Protein AF-A0A254NSJ6-F1 (afdb_monomer_lite)

Radius of gyration: 25.19 Å; chains: 1; bounding box: 28×19×90 Å

Sequence (75 aa):
MTGHESGSARFRPQHAVQVPAAMAERELFLQEEIRLLRAQMEETFRREQSFTAAAVVEISSRLDLKINEYMQLAR

Structure (mmCIF, N/CA/C/O backbone):
data_AF-A0A254NSJ6-F1
#
_entry.id   AF-A0A254NSJ6-F1
#
loop_
_atom_site.group_PDB
_atom_site.id
_atom_site.type_symbol
_atom_site.label_atom_id
_atom_site.label_alt_id
_atom_site.label_comp_id
_atom_site.label_asym_id
_atom_site.label_entity_id
_atom_site.label_seq_id
_atom_site.pdbx_PDB_ins_code
_atom_site.Cartn_x
_atom_site.Cartn_y
_atom_site.Cartn_z
_atom_site.occupancy
_atom_site.B_iso_or_equiv
_atom_site.auth_seq_id
_atom_site.auth_comp_id
_atom_site.auth_asym_id
_atom_site.auth_atom_id
_atom_site.pdbx_PDB_model_num
ATOM 1 N N . MET A 1 1 ? 14.210 -11.146 -74.289 1.00 39.22 1 MET A N 1
ATOM 2 C CA . MET A 1 1 ? 15.207 -10.701 -73.295 1.00 39.22 1 MET A CA 1
ATOM 3 C C . MET A 1 1 ? 14.459 -9.811 -72.305 1.00 39.22 1 MET A C 1
ATOM 5 O O . MET A 1 1 ? 14.013 -8.756 -72.722 1.00 39.22 1 MET A O 1
ATOM 9 N N . THR A 1 2 ? 13.908 -10.366 -71.214 1.00 45.72 2 THR A N 1
ATOM 10 C CA . THR A 1 2 ? 14.528 -10.473 -69.859 1.00 45.72 2 THR A CA 1
ATOM 11 C C . THR A 1 2 ? 14.839 -9.091 -69.268 1.00 45.72 2 THR A C 1
ATOM 13 O O . THR A 1 2 ? 15.588 -8.362 -69.901 1.00 45.72 2 THR A O 1
ATOM 16 N N . GLY A 1 3 ? 14.364 -8.647 -68.099 1.00 49.00 3 GLY A N 1
ATOM 17 C CA . GLY A 1 3 ? 13.541 -9.219 -67.018 1.00 49.00 3 GLY A CA 1
ATOM 18 C C . GLY A 1 3 ? 12.572 -8.140 -66.487 1.00 49.00 3 GLY A C 1
ATOM 19 O O . GLY A 1 3 ? 12.696 -6.977 -66.849 1.00 49.00 3 GLY A O 1
ATOM 20 N N . HIS A 1 4 ? 11.438 -8.469 -65.872 1.00 48.19 4 HIS A N 1
ATOM 21 C CA . HIS A 1 4 ? 11.254 -9.041 -64.532 1.00 48.19 4 HIS A CA 1
ATOM 22 C C . HIS A 1 4 ? 11.778 -8.144 -63.389 1.00 48.19 4 HIS A C 1
ATOM 24 O O . HIS A 1 4 ? 12.965 -7.848 -63.324 1.00 48.19 4 HIS A O 1
ATOM 30 N N . GLU A 1 5 ? 10.842 -7.854 -62.469 1.00 47.03 5 GLU A N 1
ATOM 31 C CA . GLU A 1 5 ? 11.004 -7.517 -61.039 1.00 47.03 5 GLU A CA 1
ATOM 32 C C . GLU A 1 5 ? 11.549 -6.101 -60.725 1.00 47.03 5 GLU A C 1
ATOM 34 O O . GLU A 1 5 ? 12.431 -5.584 -61.385 1.00 47.03 5 GLU A O 1
ATOM 39 N N . SER A 1 6 ? 11.069 -5.338 -59.744 1.00 51.16 6 SER A N 1
ATOM 40 C CA . SER A 1 6 ? 10.300 -5.668 -58.551 1.00 51.16 6 SER A CA 1
ATOM 41 C C . SER A 1 6 ? 9.539 -4.435 -58.070 1.00 51.16 6 SER A C 1
ATOM 43 O O . SER A 1 6 ? 10.086 -3.333 -58.002 1.00 51.16 6 SER A O 1
ATOM 45 N N . GLY A 1 7 ? 8.296 -4.641 -57.639 1.00 57.84 7 GLY A N 1
ATOM 46 C CA . GLY A 1 7 ? 7.621 -3.712 -56.747 1.00 57.84 7 GLY A CA 1
ATOM 47 C C . GLY A 1 7 ? 8.350 -3.676 -55.407 1.00 57.84 7 GLY A C 1
ATOM 48 O O . GLY A 1 7 ? 8.258 -4.612 -54.621 1.00 57.84 7 GLY A O 1
ATOM 49 N N . SER A 1 8 ? 9.055 -2.586 -55.110 1.00 46.75 8 SER A N 1
ATOM 50 C CA . SER A 1 8 ? 9.456 -2.291 -53.734 1.00 46.75 8 SER A CA 1
ATOM 51 C C . SER A 1 8 ? 8.268 -1.691 -52.993 1.00 46.75 8 SER A C 1
ATOM 53 O O . SER A 1 8 ? 8.172 -0.481 -52.789 1.00 46.75 8 SER A O 1
ATOM 55 N N . ALA A 1 9 ? 7.361 -2.565 -52.556 1.00 53.69 9 ALA A N 1
ATOM 56 C CA . ALA A 1 9 ? 6.568 -2.297 -51.370 1.00 53.69 9 ALA A CA 1
ATOM 57 C C . ALA A 1 9 ? 7.560 -2.030 -50.229 1.00 53.69 9 ALA A C 1
ATOM 59 O O . ALA A 1 9 ? 8.178 -2.949 -49.693 1.00 53.69 9 ALA A O 1
ATOM 60 N N . ARG A 1 10 ? 7.780 -0.753 -49.899 1.00 53.72 10 ARG A N 1
ATOM 61 C CA . ARG A 1 10 ? 8.479 -0.372 -48.673 1.00 53.72 10 ARG A CA 1
ATOM 62 C C . ARG A 1 10 ? 7.617 -0.859 -47.519 1.00 53.72 10 ARG A C 1
ATOM 64 O O . ARG A 1 10 ? 6.632 -0.223 -47.151 1.00 53.72 10 ARG A O 1
ATOM 71 N N . PHE A 1 11 ? 7.983 -2.022 -46.996 1.00 54.34 11 PHE A N 1
ATOM 72 C CA . PHE A 1 11 ? 7.509 -2.546 -45.731 1.00 54.34 11 PHE A CA 1
ATOM 73 C C . PHE A 1 11 ? 7.581 -1.421 -44.696 1.00 54.34 11 PHE A C 1
ATOM 75 O O . PHE A 1 11 ? 8.659 -0.944 -44.343 1.00 54.34 11 PHE A O 1
ATOM 82 N N . ARG A 1 12 ? 6.411 -0.961 -44.244 1.00 53.94 12 ARG A N 1
ATOM 83 C CA . ARG A 1 12 ? 6.302 -0.168 -43.022 1.00 53.94 12 ARG A CA 1
ATOM 84 C C . ARG A 1 12 ? 6.773 -1.080 -41.891 1.00 53.94 12 ARG A C 1
ATOM 86 O O . ARG A 1 12 ? 6.158 -2.135 -41.724 1.00 53.94 12 ARG A O 1
ATOM 93 N N . PRO A 1 13 ? 7.780 -0.709 -41.088 1.00 48.22 13 PRO A N 1
ATOM 94 C CA . PRO A 1 13 ? 7.944 -1.342 -39.795 1.00 48.22 13 PRO A CA 1
ATOM 95 C C . PRO A 1 13 ? 6.776 -0.859 -38.927 1.00 48.22 13 PRO A C 1
ATOM 97 O O . PRO A 1 13 ? 6.843 0.174 -38.268 1.00 48.22 13 PRO A O 1
ATOM 100 N N . GLN A 1 14 ? 5.643 -1.555 -39.003 1.00 54.41 14 GLN A N 1
ATOM 101 C CA . GLN A 1 14 ? 4.667 -1.510 -37.925 1.00 54.41 14 GLN A CA 1
ATOM 102 C C . GLN A 1 14 ? 5.277 -2.328 -36.787 1.00 54.41 14 GLN A C 1
ATOM 104 O O . GLN A 1 14 ? 5.788 -3.417 -37.030 1.00 54.41 14 GLN A O 1
ATOM 109 N N . HIS A 1 15 ? 5.216 -1.792 -35.571 1.00 53.97 15 HIS A N 1
ATOM 110 C CA . HIS A 1 15 ? 5.688 -2.414 -34.330 1.00 53.97 15 HIS A CA 1
ATOM 111 C C . HIS A 1 15 ? 7.188 -2.266 -34.042 1.00 53.97 15 HIS A C 1
ATOM 113 O O . HIS A 1 15 ? 7.913 -3.234 -33.836 1.00 53.97 15 HIS A O 1
ATOM 119 N N . ALA A 1 16 ? 7.631 -1.016 -33.871 1.00 49.16 16 ALA A N 1
ATOM 120 C CA . ALA A 1 16 ? 8.561 -0.764 -32.775 1.00 49.16 16 ALA A CA 1
ATOM 121 C C . ALA A 1 16 ? 7.835 -1.154 -31.476 1.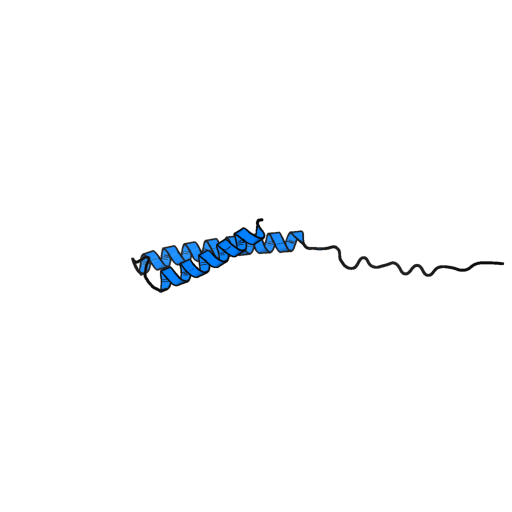00 49.16 16 ALA A C 1
ATOM 123 O O . ALA A 1 16 ? 6.824 -0.555 -31.109 1.00 49.16 16 ALA A O 1
ATOM 124 N N . VAL A 1 17 ? 8.298 -2.227 -30.849 1.00 55.41 17 VAL A N 1
ATOM 125 C CA . VAL A 1 17 ? 7.823 -2.747 -29.568 1.00 55.41 17 VAL A CA 1
ATOM 126 C C . VAL A 1 17 ? 8.088 -1.676 -28.496 1.00 55.41 17 VAL A C 1
ATOM 128 O O . VAL A 1 17 ? 9.172 -1.613 -27.927 1.00 55.41 17 VAL A O 1
ATOM 131 N N . GLN A 1 18 ? 7.115 -0.794 -28.239 1.00 54.28 18 GLN A N 1
ATOM 132 C CA . GLN A 1 18 ? 7.158 0.244 -27.188 1.00 54.28 18 GLN A CA 1
ATOM 133 C C . GLN A 1 18 ? 6.934 -0.336 -25.775 1.00 54.28 18 GLN A C 1
ATOM 135 O O . GLN A 1 18 ? 6.249 0.249 -24.945 1.00 54.28 18 GLN A O 1
ATOM 140 N N . VAL A 1 19 ? 7.469 -1.519 -25.484 1.00 56.31 19 VAL A N 1
ATOM 141 C CA . VAL A 1 19 ? 7.181 -2.234 -24.230 1.00 56.31 19 VAL A CA 1
ATOM 142 C C . VAL A 1 19 ? 7.907 -1.680 -22.986 1.00 56.31 19 VAL A C 1
ATOM 144 O O . VAL A 1 19 ? 7.288 -1.693 -21.924 1.00 56.31 19 VAL A O 1
ATOM 147 N N . PRO A 1 20 ? 9.141 -1.127 -23.036 1.00 60.97 20 PRO A N 1
ATOM 148 C CA . PRO A 1 20 ? 9.843 -0.777 -21.796 1.00 60.97 20 PRO A CA 1
ATOM 149 C C . PRO A 1 20 ? 9.282 0.464 -21.078 1.00 60.97 20 PRO A C 1
ATOM 151 O O . PRO A 1 20 ? 9.277 0.500 -19.851 1.00 60.97 20 PRO A O 1
ATOM 154 N N . ALA A 1 21 ? 8.760 1.458 -21.807 1.00 67.56 21 ALA A N 1
ATOM 155 C CA . ALA A 1 21 ? 8.193 2.664 -21.193 1.00 67.56 21 ALA A CA 1
ATOM 156 C C . ALA A 1 21 ? 6.890 2.367 -20.430 1.00 67.56 21 ALA A C 1
ATOM 158 O O . ALA A 1 21 ? 6.720 2.821 -19.303 1.00 67.56 21 ALA A O 1
ATOM 159 N N . ALA A 1 22 ? 6.018 1.527 -20.994 1.00 74.00 22 ALA A N 1
ATOM 160 C CA . ALA A 1 22 ? 4.756 1.146 -20.361 1.00 74.00 22 ALA A CA 1
ATOM 161 C C . ALA A 1 22 ? 4.960 0.332 -19.068 1.00 74.00 22 ALA A C 1
ATOM 163 O O . ALA A 1 22 ? 4.178 0.458 -18.126 1.00 74.00 22 ALA A O 1
ATOM 164 N N . MET A 1 23 ? 6.017 -0.487 -18.998 1.00 77.50 23 MET A N 1
ATOM 165 C CA . MET A 1 23 ? 6.362 -1.212 -17.769 1.00 77.50 23 MET A CA 1
ATOM 166 C C . MET A 1 23 ? 6.865 -0.270 -16.671 1.00 77.50 23 MET A C 1
ATOM 168 O O . MET A 1 23 ? 6.417 -0.389 -15.535 1.00 77.50 23 MET A O 1
ATOM 172 N N . ALA A 1 24 ? 7.717 0.702 -17.014 1.00 85.12 24 ALA A N 1
ATOM 173 C CA . ALA A 1 24 ? 8.187 1.715 -16.068 1.00 85.12 24 ALA A CA 1
ATOM 174 C C . ALA A 1 24 ? 7.045 2.624 -15.575 1.00 85.12 24 ALA A C 1
ATOM 176 O O . ALA A 1 24 ? 6.953 2.925 -14.388 1.00 85.12 24 ALA A O 1
ATOM 177 N N . GLU A 1 25 ? 6.123 3.019 -16.458 1.00 88.94 25 GLU A N 1
ATOM 178 C CA . GLU A 1 25 ? 4.914 3.761 -16.074 1.00 88.94 25 GLU A CA 1
ATOM 179 C C . GLU A 1 25 ? 4.032 2.951 -15.118 1.00 88.94 25 GLU A C 1
ATOM 181 O O . GLU A 1 25 ? 3.522 3.491 -14.133 1.00 88.94 25 GLU A O 1
ATOM 186 N N . ARG A 1 26 ? 3.879 1.642 -15.367 1.00 89.69 26 ARG A N 1
ATOM 187 C CA . ARG A 1 26 ? 3.125 0.758 -14.474 1.00 89.69 26 ARG A CA 1
ATOM 188 C C . ARG A 1 26 ? 3.807 0.602 -13.117 1.00 89.69 26 ARG A C 1
ATOM 190 O O . ARG A 1 26 ? 3.116 0.614 -12.103 1.00 89.69 26 ARG A O 1
ATOM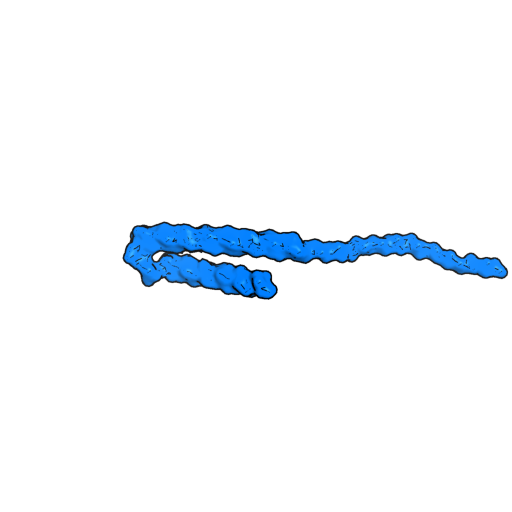 197 N N . GLU A 1 27 ? 5.130 0.487 -13.089 1.00 91.56 27 GLU A N 1
ATOM 198 C CA . GLU A 1 27 ? 5.913 0.417 -11.855 1.00 91.56 27 GLU A CA 1
ATOM 199 C C . GLU A 1 27 ? 5.737 1.687 -11.011 1.00 91.56 27 GLU A C 1
ATOM 201 O O . GLU A 1 27 ? 5.378 1.598 -9.836 1.00 91.56 27 GLU A O 1
ATOM 206 N N . LEU A 1 28 ? 5.896 2.865 -11.623 1.00 92.69 28 LEU A N 1
ATOM 207 C CA . LEU A 1 28 ? 5.699 4.159 -10.963 1.00 92.69 28 LEU A CA 1
ATOM 208 C C . LEU A 1 28 ? 4.272 4.318 -10.427 1.00 92.69 28 LEU A C 1
ATOM 210 O O . LEU A 1 28 ? 4.076 4.777 -9.301 1.00 92.69 28 LEU A O 1
ATOM 214 N N . PHE A 1 29 ? 3.272 3.903 -11.207 1.00 94.31 29 PHE A N 1
ATOM 215 C CA . PHE A 1 29 ? 1.876 3.930 -10.778 1.00 94.31 29 PHE A CA 1
ATOM 216 C C . PHE A 1 29 ? 1.641 3.052 -9.542 1.00 94.31 29 PHE A C 1
ATOM 218 O O . PHE A 1 29 ? 1.008 3.491 -8.582 1.00 94.31 29 PHE A O 1
ATOM 225 N N . LEU A 1 30 ? 2.188 1.834 -9.532 1.00 95.12 30 LEU A N 1
ATOM 226 C CA . LEU A 1 30 ? 2.068 0.926 -8.392 1.00 95.12 30 LEU A CA 1
ATOM 227 C C . LEU A 1 30 ? 2.779 1.470 -7.149 1.00 95.12 30 LEU A C 1
ATOM 229 O O . LEU A 1 30 ? 2.238 1.357 -6.050 1.00 95.12 30 LEU A O 1
ATOM 233 N N . GLN A 1 31 ? 3.950 2.095 -7.302 1.00 95.19 31 GLN A N 1
ATOM 234 C CA . GLN A 1 31 ? 4.650 2.743 -6.187 1.00 95.19 31 GLN A CA 1
ATOM 235 C C . GLN A 1 31 ? 3.809 3.858 -5.557 1.00 95.19 31 GLN A C 1
ATOM 237 O O . GLN A 1 31 ? 3.711 3.929 -4.328 1.00 95.19 31 GLN A O 1
ATOM 242 N N . GLU A 1 32 ? 3.167 4.694 -6.375 1.00 96.81 32 GLU A N 1
ATOM 243 C CA . GLU A 1 32 ? 2.307 5.766 -5.873 1.00 96.81 32 GLU A CA 1
ATOM 244 C C . GLU A 1 32 ? 1.042 5.210 -5.204 1.00 96.81 32 GLU A C 1
ATOM 246 O O . GLU A 1 32 ? 0.708 5.624 -4.094 1.00 96.81 32 GLU A O 1
ATOM 251 N N . GLU A 1 33 ? 0.381 4.207 -5.794 1.00 97.06 33 GLU A N 1
ATOM 252 C CA . GLU A 1 33 ? -0.769 3.551 -5.156 1.00 97.06 33 GLU A CA 1
ATOM 253 C C . GLU A 1 33 ? -0.399 2.932 -3.799 1.00 97.06 33 GLU A C 1
ATOM 255 O O . GLU A 1 33 ? -1.125 3.112 -2.818 1.00 97.06 33 GLU A O 1
ATOM 260 N N . ILE A 1 34 ? 0.743 2.242 -3.707 1.00 97.56 34 ILE A N 1
ATOM 261 C CA . ILE A 1 34 ? 1.256 1.674 -2.451 1.00 97.56 34 ILE A CA 1
ATOM 262 C C . ILE A 1 34 ? 1.493 2.783 -1.421 1.00 97.56 34 ILE A C 1
ATOM 264 O O . ILE A 1 34 ? 1.135 2.629 -0.251 1.00 97.56 34 ILE A O 1
ATOM 268 N N . ARG A 1 35 ? 2.087 3.908 -1.832 1.00 97.69 35 ARG A N 1
ATOM 269 C CA . ARG A 1 35 ? 2.352 5.049 -0.948 1.00 97.69 35 ARG A CA 1
ATOM 270 C C . ARG A 1 35 ? 1.057 5.657 -0.410 1.00 97.69 35 ARG A C 1
ATOM 272 O O . ARG A 1 35 ? 0.951 5.877 0.798 1.00 97.69 35 ARG A O 1
ATOM 279 N N . LEU A 1 36 ? 0.078 5.894 -1.280 1.00 97.81 36 LEU A N 1
ATOM 280 C CA . LEU A 1 36 ? -1.219 6.457 -0.904 1.00 97.81 36 LEU A CA 1
ATOM 281 C C . LEU A 1 36 ? -1.982 5.524 0.040 1.00 97.81 36 LEU A C 1
ATOM 283 O O . LEU A 1 36 ? -2.482 5.975 1.070 1.00 97.81 36 LEU A O 1
ATOM 287 N N . LEU A 1 37 ? -2.008 4.220 -0.250 1.00 97.81 37 LEU A N 1
ATOM 288 C CA . LEU A 1 37 ? -2.661 3.229 0.608 1.00 97.81 37 LEU A CA 1
ATOM 289 C C . LEU A 1 37 ? -2.004 3.144 1.992 1.00 97.81 37 LEU A C 1
ATOM 291 O O . LEU A 1 37 ? -2.714 3.042 2.989 1.00 97.81 37 LEU A O 1
ATOM 295 N N . ARG A 1 38 ? -0.671 3.256 2.088 1.00 97.38 38 ARG A N 1
ATOM 296 C CA . ARG A 1 38 ? 0.031 3.327 3.385 1.00 97.38 38 ARG A CA 1
ATOM 297 C C . ARG A 1 38 ? -0.373 4.557 4.189 1.00 97.38 38 ARG A C 1
ATOM 299 O O . ARG A 1 38 ? -0.704 4.421 5.364 1.00 97.38 38 ARG A O 1
ATOM 306 N N . ALA A 1 39 ? -0.388 5.731 3.557 1.00 97.56 39 ALA A N 1
ATOM 307 C CA . ALA A 1 39 ? -0.796 6.970 4.216 1.00 97.56 39 ALA A CA 1
ATOM 308 C C . ALA A 1 39 ? -2.256 6.901 4.693 1.00 97.56 39 ALA A C 1
ATOM 310 O O . ALA A 1 39 ? -2.562 7.266 5.829 1.00 97.56 39 ALA A O 1
ATOM 311 N N . GLN A 1 40 ? -3.146 6.365 3.853 1.00 97.19 40 GLN A N 1
ATOM 312 C CA . GLN A 1 40 ? -4.554 6.180 4.191 1.00 97.19 40 GLN A CA 1
ATOM 313 C C . GLN A 1 40 ? -4.739 5.174 5.336 1.00 97.19 40 GLN A C 1
ATOM 315 O O . GLN A 1 40 ? -5.555 5.405 6.228 1.00 97.19 40 GLN A O 1
ATOM 320 N N . MET A 1 41 ? -3.976 4.077 5.346 1.00 96.25 41 MET A N 1
ATOM 321 C CA . MET A 1 41 ? -4.011 3.085 6.423 1.00 96.25 41 MET A CA 1
ATOM 322 C C . MET A 1 41 ? -3.567 3.698 7.752 1.00 96.25 41 MET A C 1
ATOM 324 O O . MET A 1 41 ? -4.225 3.491 8.767 1.00 96.25 41 MET A O 1
ATOM 328 N N . GLU A 1 42 ? -2.490 4.487 7.748 1.00 96.12 42 GLU A N 1
ATOM 329 C CA . GLU A 1 42 ? -1.966 5.155 8.942 1.00 96.12 42 GLU A CA 1
ATOM 330 C C . GLU A 1 42 ? -2.928 6.226 9.474 1.00 96.12 42 GLU A C 1
ATOM 332 O O . GLU A 1 42 ? -3.135 6.352 10.682 1.00 96.12 42 GLU A O 1
ATOM 337 N N . GLU A 1 43 ? -3.557 7.000 8.590 1.00 96.94 43 GLU A N 1
ATOM 338 C CA . GLU A 1 43 ? -4.602 7.945 8.981 1.00 96.94 43 GLU A CA 1
ATOM 339 C C . GLU A 1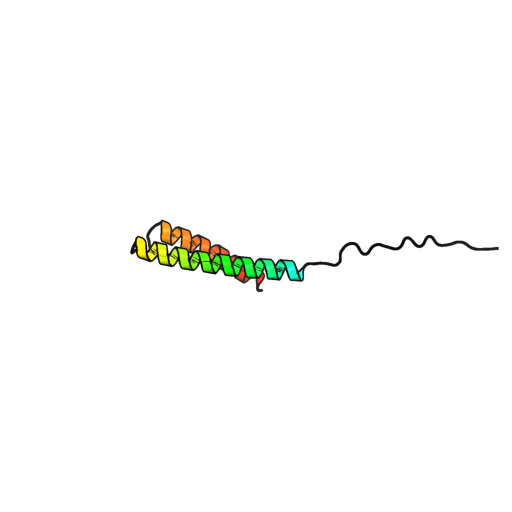 43 ? -5.836 7.235 9.549 1.00 96.94 43 GLU A C 1
ATOM 341 O O . GLU A 1 43 ? -6.349 7.636 10.594 1.00 96.94 43 GLU A O 1
ATOM 346 N N . THR A 1 44 ? -6.289 6.163 8.901 1.00 96.38 44 THR A N 1
ATOM 347 C CA . THR A 1 44 ? -7.450 5.387 9.357 1.00 96.38 44 THR A CA 1
ATOM 348 C C . THR A 1 44 ? -7.158 4.741 10.704 1.00 96.38 44 THR A C 1
ATOM 350 O O . THR A 1 44 ? -7.963 4.853 11.622 1.00 96.38 44 THR A O 1
ATOM 353 N N . PHE A 1 45 ? -5.970 4.164 10.879 1.00 95.44 45 PHE A N 1
ATOM 354 C CA . PHE A 1 45 ? -5.536 3.633 12.164 1.00 95.44 45 PHE A CA 1
ATOM 355 C C . PHE A 1 45 ? -5.526 4.709 13.256 1.00 95.44 45 PHE A C 1
ATOM 357 O O . PHE A 1 45 ? -6.019 4.458 14.351 1.00 95.44 45 PHE A O 1
ATOM 364 N N . ARG A 1 46 ? -5.031 5.922 12.973 1.00 95.62 46 ARG A N 1
ATOM 365 C CA . ARG A 1 46 ? -5.064 7.030 13.946 1.00 95.62 46 ARG A CA 1
ATOM 366 C C . ARG A 1 46 ? -6.485 7.424 14.355 1.00 95.62 46 ARG A C 1
ATOM 368 O O . ARG A 1 46 ? -6.685 7.801 15.505 1.00 95.62 46 ARG A O 1
ATOM 375 N N . ARG A 1 47 ? -7.454 7.350 13.438 1.00 95.75 47 ARG A N 1
ATOM 376 C CA . ARG A 1 47 ? -8.869 7.660 13.714 1.00 95.75 47 ARG A CA 1
ATOM 377 C C . ARG A 1 47 ? -9.552 6.549 14.512 1.00 95.75 47 ARG A C 1
ATOM 379 O O . ARG A 1 47 ? -10.200 6.832 15.513 1.00 95.75 47 ARG A O 1
ATOM 386 N N . GLU A 1 48 ? -9.373 5.303 14.088 1.00 94.88 48 GLU A N 1
ATOM 387 C CA . GLU A 1 48 ? -10.015 4.126 14.688 1.00 94.88 48 GLU A CA 1
ATOM 388 C C . GLU A 1 48 ? -9.324 3.659 15.982 1.00 94.88 48 GLU A C 1
ATOM 390 O O . GLU A 1 48 ? -9.924 2.958 16.791 1.00 94.88 48 GLU A O 1
ATOM 395 N N . GLN A 1 49 ? -8.047 4.012 16.171 1.00 93.81 49 GLN A N 1
ATOM 396 C CA . GLN A 1 49 ? -7.168 3.536 17.251 1.00 93.81 49 GLN A CA 1
ATOM 397 C C . GLN A 1 49 ? -7.107 2.003 17.367 1.00 93.81 49 GLN A C 1
ATOM 399 O O . GLN A 1 49 ? -6.833 1.451 18.432 1.00 93.81 49 GLN A O 1
ATOM 404 N N . SER A 1 50 ? -7.360 1.295 16.264 1.00 90.56 50 SER A N 1
ATOM 405 C CA . SER A 1 50 ? -7.416 -0.162 16.235 1.00 90.56 50 SER A CA 1
ATOM 406 C C . SER A 1 50 ? -6.918 -0.709 14.906 1.00 90.56 50 SER A C 1
ATOM 408 O O . SER A 1 50 ? -7.398 -0.332 13.8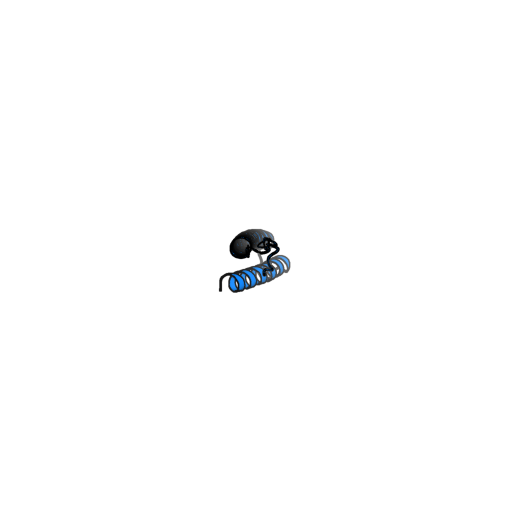39 1.00 90.56 50 SER A O 1
ATOM 410 N N . PHE A 1 51 ? -5.979 -1.653 14.976 1.00 85.38 51 PHE A N 1
ATOM 411 C CA . PHE A 1 51 ? -5.480 -2.372 13.802 1.00 85.38 51 PHE A CA 1
ATOM 412 C C . PHE A 1 51 ? -6.469 -3.418 13.276 1.00 85.38 51 PHE A C 1
ATOM 414 O O . PHE A 1 51 ? -6.348 -3.848 12.135 1.00 85.38 51 PHE A O 1
ATOM 421 N N . THR A 1 52 ? -7.448 -3.827 14.088 1.00 93.75 52 THR A N 1
ATOM 422 C CA . THR A 1 52 ? -8.478 -4.804 13.706 1.00 93.75 52 THR A CA 1
ATOM 423 C C . THR A 1 52 ? -9.792 -4.146 13.297 1.00 93.75 52 THR A C 1
ATOM 425 O O . THR A 1 52 ? -10.759 -4.845 12.993 1.00 93.75 52 THR A O 1
ATOM 428 N N . ALA A 1 53 ? -9.846 -2.810 13.265 1.00 95.75 53 ALA A N 1
ATOM 429 C CA . ALA A 1 53 ? -10.975 -2.096 12.691 1.00 95.75 53 ALA A CA 1
ATOM 430 C C . ALA A 1 53 ? -11.152 -2.509 11.225 1.00 95.75 53 ALA A C 1
ATOM 432 O O . ALA A 1 53 ? -10.182 -2.564 10.466 1.00 95.75 53 ALA A O 1
ATOM 433 N N . ALA A 1 54 ? -12.396 -2.772 10.818 1.00 95.31 54 ALA A N 1
ATOM 434 C CA . ALA A 1 54 ? -12.705 -3.267 9.477 1.00 95.31 54 ALA A CA 1
ATOM 435 C C . ALA A 1 54 ? -12.115 -2.370 8.375 1.00 95.31 54 ALA A C 1
ATOM 437 O O . ALA A 1 54 ? -11.548 -2.878 7.413 1.00 95.31 54 ALA A O 1
ATOM 438 N N . ALA A 1 55 ? -12.156 -1.047 8.568 1.00 93.81 55 ALA A N 1
ATOM 439 C CA . ALA A 1 55 ? -11.582 -0.081 7.635 1.00 93.81 55 ALA A CA 1
ATOM 440 C C . ALA A 1 55 ? -10.052 -0.213 7.498 1.00 93.81 55 ALA A C 1
ATOM 442 O O . ALA A 1 55 ? -9.525 -0.158 6.390 1.00 93.81 55 ALA A O 1
ATOM 443 N N . VAL A 1 56 ? -9.327 -0.433 8.602 1.00 94.94 56 VAL A N 1
ATOM 444 C CA . VAL A 1 56 ? -7.865 -0.630 8.576 1.00 94.94 56 VAL A CA 1
ATOM 445 C C . VAL A 1 56 ? -7.515 -1.957 7.902 1.00 94.94 56 VAL A C 1
ATOM 447 O O . VAL A 1 56 ? -6.615 -1.998 7.063 1.00 94.94 56 VAL A O 1
ATOM 450 N N . VAL A 1 57 ? -8.260 -3.024 8.207 1.00 96.50 57 VAL A N 1
ATOM 451 C CA . VAL A 1 57 ? -8.075 -4.353 7.599 1.00 96.50 57 VAL A CA 1
ATOM 452 C C . VAL A 1 57 ? -8.352 -4.329 6.093 1.00 96.50 57 VAL A C 1
ATOM 454 O O . VAL A 1 57 ? -7.604 -4.931 5.320 1.00 96.50 57 VAL A O 1
ATOM 457 N N . GLU A 1 58 ? -9.386 -3.612 5.652 1.00 97.25 58 GLU A N 1
ATOM 458 C CA . GLU A 1 58 ? -9.703 -3.457 4.230 1.00 97.25 58 GLU A CA 1
ATOM 459 C C . GLU A 1 58 ? -8.579 -2.725 3.486 1.00 97.25 58 GLU A C 1
ATOM 461 O O . GLU A 1 58 ? -8.121 -3.190 2.439 1.00 97.25 58 GLU A O 1
ATOM 466 N N . ILE A 1 59 ? -8.087 -1.609 4.039 1.00 96.44 59 ILE A N 1
ATOM 467 C CA . ILE A 1 59 ? -6.985 -0.856 3.428 1.00 96.44 59 ILE A CA 1
ATOM 468 C C . ILE A 1 59 ? -5.707 -1.702 3.397 1.00 96.44 59 ILE A C 1
ATOM 470 O O . ILE A 1 59 ? -5.037 -1.723 2.366 1.00 96.44 59 ILE A O 1
ATOM 474 N N . SER A 1 60 ? -5.398 -2.443 4.468 1.00 95.50 60 SER A N 1
ATOM 475 C CA . SER A 1 60 ? -4.262 -3.375 4.493 1.00 95.50 60 SER A CA 1
ATOM 476 C C . SER A 1 60 ? -4.382 -4.417 3.386 1.00 95.50 60 SER A C 1
ATOM 478 O O . SER A 1 60 ? -3.468 -4.565 2.586 1.00 95.50 60 SER A O 1
ATOM 480 N N . SER A 1 61 ? -5.545 -5.060 3.261 1.00 96.75 61 SER A N 1
ATOM 481 C CA . SER A 1 61 ? -5.779 -6.084 2.235 1.00 96.75 61 SER A CA 1
ATOM 482 C C . SER A 1 61 ? -5.571 -5.527 0.822 1.00 96.75 61 SER A C 1
ATOM 484 O O . SER A 1 61 ? -4.980 -6.177 -0.040 1.00 96.75 61 SER A O 1
ATOM 486 N N . ARG A 1 62 ? -6.019 -4.290 0.573 1.00 97.00 62 ARG A N 1
ATOM 487 C CA . ARG A 1 62 ? -5.798 -3.592 -0.703 1.00 97.00 62 ARG A CA 1
ATOM 488 C C . ARG A 1 62 ? -4.327 -3.246 -0.929 1.00 97.00 62 ARG A C 1
ATOM 490 O O . ARG A 1 62 ? -3.844 -3.377 -2.052 1.00 97.00 62 ARG A O 1
ATOM 497 N N . LEU A 1 63 ? -3.621 -2.818 0.114 1.00 97.50 63 LEU A N 1
ATOM 498 C CA . LEU A 1 63 ? -2.188 -2.538 0.071 1.00 97.50 63 LEU A CA 1
ATOM 499 C C . LEU A 1 63 ? -1.386 -3.802 -0.264 1.00 97.50 63 LEU A C 1
ATOM 501 O O . LEU A 1 63 ? -0.518 -3.753 -1.134 1.00 97.50 63 LEU A O 1
ATOM 505 N N . ASP A 1 64 ? -1.721 -4.934 0.355 1.00 97.06 64 ASP A N 1
ATOM 506 C CA . ASP A 1 64 ? -1.082 -6.227 0.097 1.00 97.06 64 ASP 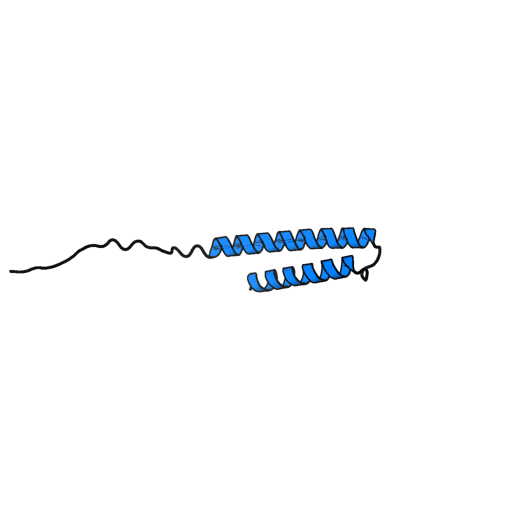A CA 1
ATOM 507 C C . ASP A 1 64 ? -1.226 -6.646 -1.372 1.00 97.06 64 ASP A C 1
ATOM 509 O O . ASP A 1 64 ? -0.254 -7.074 -1.997 1.00 97.06 64 ASP A O 1
ATOM 513 N N . LEU A 1 65 ? -2.406 -6.455 -1.973 1.00 96.50 65 LEU A N 1
ATOM 514 C CA . LEU A 1 65 ? -2.617 -6.719 -3.401 1.00 96.50 65 LEU A CA 1
ATOM 515 C C . LEU A 1 65 ? -1.687 -5.879 -4.287 1.00 96.50 65 LEU A C 1
ATOM 517 O O . LEU A 1 65 ? -1.095 -6.412 -5.224 1.00 96.50 65 LEU A O 1
ATOM 521 N N . LYS A 1 66 ? -1.517 -4.589 -3.977 1.00 95.88 66 LYS A N 1
ATOM 522 C CA . LYS A 1 66 ? -0.651 -3.691 -4.754 1.00 95.88 66 LYS A CA 1
ATOM 523 C C . LYS A 1 66 ? 0.827 -4.000 -4.588 1.00 95.88 66 LYS A C 1
ATOM 525 O O . LYS A 1 66 ? 1.560 -3.971 -5.572 1.00 95.88 66 LYS A O 1
ATOM 530 N N . ILE A 1 67 ? 1.252 -4.372 -3.383 1.00 95.12 67 ILE A N 1
ATOM 531 C CA . ILE A 1 67 ? 2.611 -4.862 -3.140 1.00 95.12 67 ILE A CA 1
ATOM 532 C C . ILE A 1 67 ? 2.850 -6.140 -3.942 1.00 95.12 67 ILE A C 1
ATOM 534 O O . ILE A 1 67 ? 3.855 -6.236 -4.636 1.00 95.12 67 ILE A O 1
ATOM 538 N N . ASN A 1 68 ? 1.923 -7.098 -3.910 1.00 96.06 68 ASN A N 1
ATOM 539 C CA . ASN A 1 68 ? 2.055 -8.340 -4.670 1.00 96.06 68 ASN A CA 1
ATOM 540 C C . ASN A 1 68 ? 2.135 -8.094 -6.181 1.00 96.06 68 ASN A C 1
ATOM 542 O O . ASN A 1 68 ? 2.913 -8.757 -6.864 1.00 96.06 68 ASN A O 1
ATOM 546 N N . GLU A 1 69 ? 1.359 -7.143 -6.699 1.00 93.81 69 GLU A N 1
ATOM 547 C CA . GLU A 1 69 ? 1.405 -6.742 -8.105 1.00 93.81 69 GLU A CA 1
ATOM 548 C C . GLU A 1 69 ? 2.755 -6.101 -8.466 1.00 93.81 69 GLU A C 1
ATOM 550 O O . GLU A 1 69 ? 3.399 -6.512 -9.430 1.00 93.81 69 GLU A O 1
ATOM 555 N N . TYR A 1 70 ? 3.233 -5.162 -7.645 1.00 93.88 70 TYR A N 1
ATOM 556 C CA . TYR A 1 70 ? 4.547 -4.537 -7.810 1.00 93.88 70 TYR A CA 1
ATOM 557 C C . TYR A 1 70 ? 5.680 -5.569 -7.781 1.00 93.88 70 TYR A C 1
ATOM 559 O O . TYR A 1 70 ? 6.553 -5.574 -8.645 1.00 93.88 70 TYR A O 1
ATOM 567 N N . MET A 1 71 ? 5.631 -6.500 -6.827 1.00 91.62 71 MET A N 1
ATOM 568 C CA . MET A 1 71 ? 6.623 -7.564 -6.672 1.00 91.62 71 MET A CA 1
ATOM 569 C C . MET A 1 71 ? 6.625 -8.558 -7.838 1.00 91.62 71 MET A C 1
ATOM 571 O O . MET A 1 71 ? 7.635 -9.223 -8.050 1.00 91.62 71 MET A O 1
ATOM 575 N N . GLN A 1 72 ? 5.515 -8.708 -8.565 1.00 90.44 72 GLN A N 1
ATOM 576 C CA . GLN A 1 72 ? 5.469 -9.508 -9.792 1.00 90.44 72 GLN A CA 1
ATOM 577 C C . GLN A 1 72 ? 6.015 -8.741 -10.996 1.00 90.44 72 GLN A C 1
ATOM 579 O O . GLN A 1 72 ? 6.629 -9.354 -11.862 1.00 90.44 72 GLN A O 1
ATOM 584 N N . LEU A 1 73 ? 5.807 -7.423 -11.045 1.00 86.31 73 LEU A N 1
ATOM 585 C CA . LEU A 1 73 ? 6.287 -6.574 -12.133 1.00 86.31 73 LEU A CA 1
ATOM 586 C C . LEU A 1 73 ? 7.803 -6.328 -12.071 1.00 86.31 73 LEU A C 1
ATOM 588 O O . LEU A 1 73 ? 8.444 -6.261 -13.112 1.00 86.31 73 LEU A O 1
ATOM 592 N N . ALA A 1 74 ? 8.366 -6.210 -10.867 1.00 76.25 74 ALA A N 1
ATOM 593 C CA . ALA A 1 74 ? 9.791 -5.956 -10.637 1.00 76.25 74 ALA A CA 1
ATOM 594 C C . ALA A 1 74 ? 10.684 -7.220 -10.700 1.00 76.25 74 ALA A C 1
ATOM 596 O O . ALA A 1 74 ? 11.855 -7.154 -10.322 1.00 76.25 74 ALA A O 1
ATOM 597 N N . ARG A 1 75 ? 10.133 -8.375 -11.101 1.00 63.00 75 ARG A N 1
ATOM 598 C CA . ARG A 1 75 ? 10.847 -9.661 -11.193 1.00 63.00 75 ARG A CA 1
ATOM 599 C C . ARG A 1 75 ? 11.470 -9.915 -12.556 1.00 63.00 75 ARG A C 1
ATOM 601 O O . ARG A 1 75 ? 10.866 -9.520 -13.574 1.00 63.00 75 ARG A O 1
#

pLDDT: mean 81.67, std 19.35, range [39.22, 97.81]

Foldseek 3Di:
DDDDDDPPPPDDPDDPPPPPVVLVVLLVVLVVLLVVLVVVLVVVCVVVVDCPPPSNVVSVVVSVVSVVVNVVSVD

Secondary structure (DSSP, 8-state):
------------------HHHHHHHHHHHHHHHHHHHHHH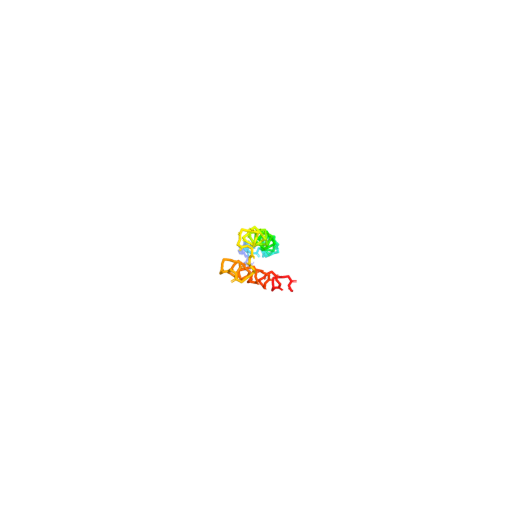HHHHHHHH--TTSHHHHHHHHHHHHHHHHHHHHT-